Protein AF-H9X0B1-F1 (afdb_monomer)

Solvent-accessible surface area (backbone atoms only — not comparable to full-atom values): 4866 Å² total; per-residue (Å²): 102,64,69,59,52,52,52,55,49,51,50,43,52,53,39,39,74,73,68,77,46,88,70,89,82,87,77,91,79,81,78,91,64,37,94,45,96,85,42,86,50,79,92,56,62,67,67,59,52,52,60,52,58,80,60,40,48,66,62,54,48,51,51,53,31,44,78,67,72,73,46,60,98,89,111

Radius of gyration: 17.0 Å; Cα contacts (8 Å, |Δi|>4): 35; chains: 1; bounding box: 38×37×38 Å

Sequence (75 aa):
DVLKVREVAKEAVARARRGDGPTLVECETYRFRGHSLADPDELRDPAEKAHYAARDPIVSLKKYLIENNLATETD

Organism: Pinus taeda (NCBI:txid3352)

Foldseek 3Di:
DVVVVVVVVVVQVVCVVVVVDHDDDDDDADDLQAPDPPGRCVVDDPVVSVVRVVVPVVVVVVVVCVVVVVDDPVD

pLDDT: mean 95.84, std 3.17, range [82.75, 98.75]

Mean predicted aligned error: 3.19 Å

Secondary structure (DSSP, 8-state):
-HHHHHHHHHHHHHHHHTTS------------S-SSTT---TTS-HHHHHHHHTT-HHHHHHHHHHHTTSS-TT-

InterPro domains:
  IPR001017 Dehydrogenase, E1 component [PF00676] (1-73)
  IPR029061 Thiamin diphosphate-binding fold [SSF52518] (1-74)
  IPR050642 Pyruvate Dehydrogenase E1 Alpha Subunit [PTHR11516] (1-74)

Structure (mmCIF, N/CA/C/O backbone):
data_AF-H9X0B1-F1
#
_entry.id   AF-H9X0B1-F1
#
loop_
_atom_site.group_PDB
_atom_site.id
_atom_site.type_symbol
_atom_site.label_atom_id
_atom_site.label_alt_id
_atom_site.label_comp_id
_atom_site.label_asym_id
_atom_site.label_entity_id
_atom_site.label_seq_id
_atom_site.pdbx_PDB_ins_code
_atom_site.Cartn_x
_atom_site.Cartn_y
_atom_site.Cartn_z
_atom_site.occupancy
_atom_site.B_iso_or_equiv
_atom_site.auth_seq_id
_atom_site.auth_comp_id
_atom_site.auth_asym_id
_atom_site.auth_atom_id
_atom_site.pdbx_PDB_model_num
ATOM 1 N N . ASP A 1 1 ? -5.181 1.500 -3.086 1.00 94.44 1 ASP A N 1
ATOM 2 C CA . ASP A 1 1 ? -6.556 0.952 -3.083 1.00 94.44 1 ASP A CA 1
ATOM 3 C C . ASP A 1 1 ? -6.490 -0.574 -3.050 1.00 94.44 1 ASP A C 1
ATOM 5 O O . ASP A 1 1 ? -5.847 -1.165 -3.911 1.00 94.44 1 ASP A O 1
ATOM 9 N N . VAL A 1 2 ? -7.118 -1.210 -2.055 1.00 97.31 2 VAL A N 1
ATOM 10 C CA . VAL A 1 2 ? -7.087 -2.675 -1.882 1.00 97.31 2 VAL A CA 1
ATOM 11 C C . VAL A 1 2 ? -7.823 -3.414 -3.003 1.00 97.31 2 VAL A C 1
ATOM 13 O O . VAL A 1 2 ? -7.355 -4.457 -3.467 1.00 97.31 2 VAL A O 1
ATOM 16 N N . LEU A 1 3 ? -8.957 -2.887 -3.470 1.00 97.31 3 LEU A N 1
ATOM 17 C CA . LEU A 1 3 ? -9.750 -3.525 -4.519 1.00 97.31 3 LEU A CA 1
ATOM 18 C C . LEU A 1 3 ? -9.013 -3.471 -5.855 1.00 97.31 3 LEU A C 1
ATOM 20 O O . LEU A 1 3 ? -8.970 -4.484 -6.558 1.00 97.31 3 LEU A O 1
ATOM 24 N N . LYS A 1 4 ? -8.356 -2.342 -6.158 1.00 97.69 4 LYS A N 1
ATOM 25 C CA . LYS A 1 4 ? -7.563 -2.217 -7.387 1.00 97.69 4 LYS A CA 1
ATOM 26 C C . LYS A 1 4 ? -6.343 -3.135 -7.387 1.00 97.69 4 LYS A C 1
ATOM 28 O O . LYS A 1 4 ? -6.097 -3.819 -8.377 1.00 97.69 4 LYS A O 1
ATOM 33 N N . VAL A 1 5 ? -5.623 -3.217 -6.265 1.00 98.12 5 VAL A N 1
ATOM 34 C CA . VAL A 1 5 ? -4.500 -4.161 -6.116 1.00 98.12 5 VAL A CA 1
ATOM 35 C C . VAL A 1 5 ? -4.977 -5.601 -6.321 1.00 98.12 5 VAL A C 1
ATOM 37 O O . VAL A 1 5 ? -4.343 -6.355 -7.056 1.00 98.12 5 VAL A O 1
ATOM 40 N N . ARG A 1 6 ? -6.127 -5.985 -5.749 1.00 98.25 6 ARG A N 1
ATOM 41 C CA . ARG A 1 6 ? -6.713 -7.321 -5.949 1.00 98.25 6 ARG A CA 1
ATOM 42 C C . ARG A 1 6 ? -7.066 -7.596 -7.411 1.00 98.25 6 ARG A C 1
ATOM 44 O O . ARG A 1 6 ? -6.855 -8.713 -7.876 1.00 98.25 6 ARG A O 1
ATOM 51 N N . GLU A 1 7 ? -7.647 -6.628 -8.109 1.00 98.50 7 GLU A N 1
ATOM 52 C CA . GLU A 1 7 ? -7.999 -6.743 -9.529 1.00 98.50 7 GLU A CA 1
ATOM 53 C C . GLU A 1 7 ? -6.751 -6.992 -10.390 1.00 98.50 7 GLU A C 1
ATOM 55 O O . GLU A 1 7 ? -6.677 -8.011 -11.076 1.00 98.50 7 GLU A O 1
ATOM 60 N N . VAL A 1 8 ? -5.736 -6.129 -10.268 1.00 98.56 8 VAL A N 1
ATOM 61 C CA . VAL A 1 8 ? -4.481 -6.229 -11.035 1.00 98.56 8 VAL A CA 1
ATOM 62 C C . VAL A 1 8 ? -3.729 -7.519 -10.698 1.00 98.56 8 VAL A C 1
ATOM 64 O O . VAL A 1 8 ? -3.250 -8.219 -11.590 1.00 98.56 8 VAL A O 1
ATOM 67 N N . ALA A 1 9 ? -3.675 -7.895 -9.418 1.00 98.56 9 ALA A N 1
ATOM 68 C CA . ALA A 1 9 ? -3.047 -9.143 -8.998 1.00 98.56 9 ALA A CA 1
ATOM 69 C C . ALA A 1 9 ? -3.755 -10.370 -9.593 1.00 98.56 9 ALA A C 1
ATOM 71 O O . ALA A 1 9 ? -3.091 -11.308 -10.033 1.00 98.56 9 ALA A O 1
ATOM 72 N N . LYS A 1 10 ? -5.094 -10.377 -9.651 1.00 98.75 10 LYS A N 1
ATOM 73 C CA . LYS A 1 10 ? -5.850 -11.472 -10.280 1.00 98.75 10 LYS A CA 1
ATOM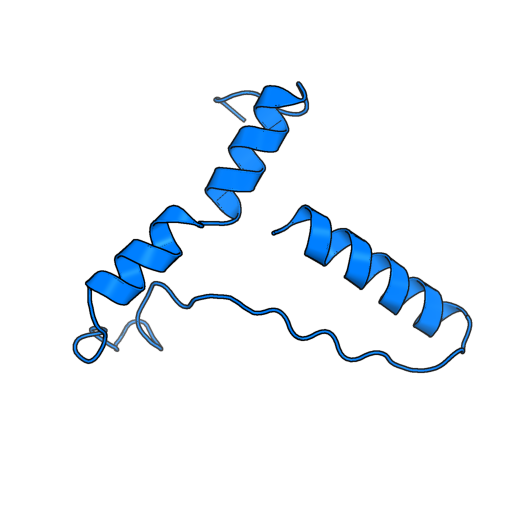 74 C C . LYS A 1 10 ? -5.502 -11.629 -11.755 1.00 98.75 10 LYS A C 1
ATOM 76 O O . LYS A 1 10 ? -5.324 -12.760 -12.205 1.00 98.75 10 LYS A O 1
ATOM 81 N N . GLU A 1 11 ? -5.397 -10.526 -12.486 1.00 98.62 11 GLU A N 1
ATOM 82 C CA . GLU A 1 11 ? -5.016 -10.543 -13.897 1.00 98.62 11 GLU A CA 1
ATOM 83 C C . GLU A 1 11 ? -3.585 -11.061 -14.088 1.00 98.62 11 GLU A C 1
ATOM 85 O O . GLU A 1 11 ? -3.369 -12.001 -14.857 1.00 98.62 11 GLU A O 1
ATOM 90 N N . ALA A 1 12 ? -2.625 -10.518 -13.333 1.00 98.69 12 ALA A N 1
ATOM 91 C CA . ALA A 1 12 ? -1.226 -10.939 -13.375 1.00 98.69 12 ALA A CA 1
ATOM 92 C C . ALA A 1 12 ? -1.069 -12.440 -13.072 1.00 98.69 12 ALA A C 1
ATOM 94 O O . ALA A 1 12 ? -0.364 -13.158 -13.785 1.00 98.69 12 ALA A O 1
ATOM 95 N N . VAL A 1 13 ? -1.784 -12.941 -12.059 1.00 98.75 13 VAL A N 1
ATOM 96 C CA . VAL A 1 13 ? -1.799 -14.367 -11.705 1.00 98.75 13 VAL A CA 1
ATOM 97 C C . VAL A 1 13 ? -2.435 -15.210 -12.811 1.00 98.75 13 VAL A C 1
ATOM 99 O O . VAL A 1 13 ? -1.910 -16.274 -13.141 1.00 98.75 13 VAL A O 1
ATOM 102 N N . ALA A 1 14 ? -3.550 -14.767 -13.398 1.00 98.75 14 ALA A N 1
ATOM 103 C CA . ALA A 1 14 ? -4.196 -15.485 -14.494 1.00 98.75 14 ALA A CA 1
ATOM 104 C C . ALA A 1 14 ? -3.279 -15.584 -15.722 1.00 98.75 14 ALA A C 1
ATOM 106 O O . ALA A 1 14 ? -3.164 -16.661 -16.305 1.00 98.75 14 ALA A O 1
ATOM 107 N N . ARG A 1 15 ? -2.583 -14.495 -16.072 1.00 98.69 15 ARG A N 1
ATOM 108 C CA . ARG A 1 15 ? -1.586 -14.459 -17.148 1.00 98.69 15 ARG A CA 1
ATOM 109 C C . ARG A 1 15 ? -0.452 -15.456 -16.902 1.00 98.69 15 ARG A C 1
ATOM 111 O O . ARG A 1 15 ? -0.183 -16.296 -17.758 1.00 98.69 15 ARG A O 1
ATOM 118 N N . ALA A 1 16 ? 0.141 -15.432 -15.708 1.00 98.69 16 ALA A N 1
ATOM 119 C CA . ALA A 1 16 ? 1.204 -16.364 -15.340 1.00 98.69 16 ALA A CA 1
ATOM 120 C C . ALA A 1 16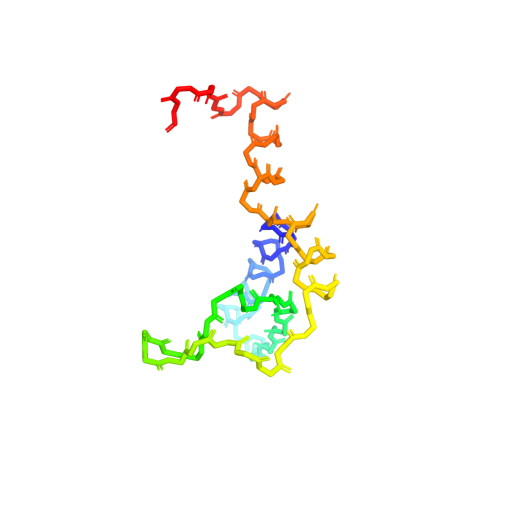 ? 0.743 -17.832 -15.425 1.00 98.69 16 ALA A C 1
ATOM 122 O O . ALA A 1 16 ? 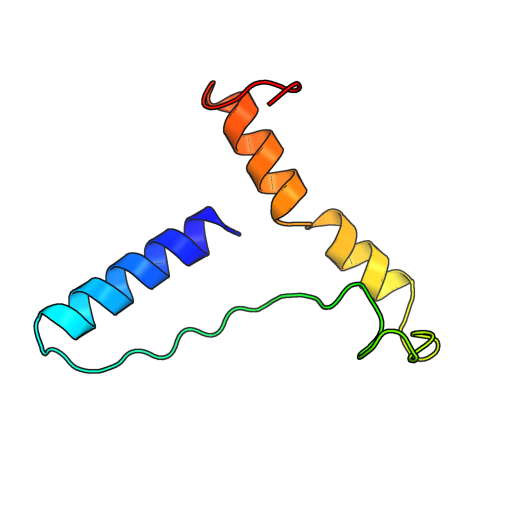1.453 -18.675 -15.970 1.00 98.69 16 ALA A O 1
ATOM 123 N N . ARG A 1 17 ? -0.473 -18.140 -14.951 1.00 98.62 17 ARG A N 1
ATOM 124 C CA . ARG A 1 17 ? -1.037 -19.503 -14.972 1.00 98.62 17 ARG A CA 1
ATOM 125 C C . ARG A 1 17 ? -1.324 -20.041 -16.372 1.00 98.62 17 ARG A C 1
ATOM 127 O O . ARG A 1 17 ? -1.270 -21.251 -16.555 1.00 98.62 17 ARG A O 1
ATOM 134 N N . ARG A 1 18 ? -1.627 -19.178 -17.344 1.00 98.69 18 ARG A N 1
ATOM 135 C CA . ARG A 1 18 ? -1.802 -19.585 -18.749 1.00 98.69 18 ARG A CA 1
ATOM 136 C C . ARG A 1 18 ? -0.479 -19.802 -19.488 1.00 98.69 18 ARG A C 1
ATOM 138 O O . ARG A 1 18 ? -0.502 -20.278 -20.614 1.00 98.69 18 ARG A O 1
ATOM 145 N N . GLY A 1 19 ? 0.657 -19.484 -18.864 1.00 98.62 19 GLY A N 1
ATOM 146 C CA . GLY A 1 19 ? 1.973 -19.575 -19.499 1.00 98.62 19 GLY A CA 1
ATOM 147 C C . GLY A 1 19 ? 2.353 -18.341 -20.321 1.00 98.62 19 GLY A C 1
ATOM 148 O O . GLY A 1 19 ? 3.377 -18.353 -20.994 1.00 98.62 19 GLY A O 1
ATOM 149 N N . ASP A 1 20 ? 1.588 -17.251 -20.224 1.00 98.75 20 ASP A N 1
ATOM 150 C CA . ASP A 1 20 ? 1.789 -16.036 -21.026 1.00 98.75 20 ASP A CA 1
ATOM 151 C C . ASP A 1 20 ? 2.965 -15.164 -20.524 1.00 98.75 20 ASP A C 1
ATOM 153 O O . ASP A 1 20 ? 3.222 -14.090 -21.071 1.00 98.75 20 ASP A O 1
ATOM 157 N N . GLY A 1 21 ? 3.668 -15.596 -19.469 1.00 98.50 21 GLY A N 1
ATOM 158 C CA . GLY A 1 21 ? 4.845 -14.941 -18.888 1.00 98.50 21 GLY A CA 1
ATOM 159 C C . GLY A 1 21 ? 4.588 -14.159 -17.584 1.00 98.50 21 GLY A C 1
ATOM 160 O O . GLY A 1 21 ? 3.447 -14.049 -17.128 1.00 98.50 21 GLY A O 1
ATOM 161 N N . PRO A 1 22 ? 5.654 -13.622 -16.956 1.00 98.31 22 PRO A N 1
ATOM 162 C CA . PRO A 1 22 ? 5.580 -12.910 -15.679 1.00 98.31 22 PRO A CA 1
ATOM 163 C C . PRO A 1 22 ? 5.150 -11.446 -15.839 1.00 98.31 22 PRO A C 1
ATOM 165 O O . PRO A 1 22 ? 5.432 -10.819 -16.862 1.00 98.31 22 PRO A O 1
ATOM 168 N N . THR A 1 23 ? 4.524 -10.888 -14.802 1.00 98.62 23 THR A N 1
ATOM 169 C CA . THR A 1 23 ? 4.131 -9.471 -14.709 1.00 98.62 23 THR A CA 1
ATOM 170 C C . THR A 1 23 ? 4.743 -8.854 -13.450 1.00 98.62 23 THR A C 1
ATOM 172 O O . THR A 1 23 ? 4.671 -9.460 -12.381 1.00 98.62 23 THR A O 1
ATOM 175 N N . LEU A 1 24 ? 5.312 -7.650 -13.563 1.00 98.31 24 LEU A N 1
ATOM 176 C CA . LEU A 1 24 ? 5.695 -6.818 -12.418 1.00 98.31 24 LEU A CA 1
ATOM 177 C C . LEU A 1 24 ? 4.521 -5.904 -12.049 1.00 98.31 24 LEU A C 1
ATOM 179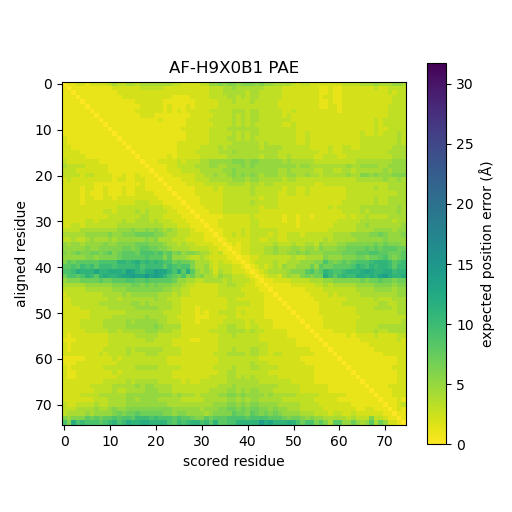 O O . LEU A 1 24 ? 3.953 -5.257 -12.925 1.00 98.31 24 LEU A O 1
ATOM 183 N N . VAL A 1 25 ? 4.172 -5.843 -10.764 1.00 97.94 25 VAL A N 1
ATOM 184 C CA . VAL A 1 25 ? 3.147 -4.931 -10.238 1.00 97.94 25 VAL A CA 1
ATOM 185 C C . VAL A 1 25 ? 3.804 -4.009 -9.219 1.00 97.94 25 VAL A C 1
ATOM 187 O O . VAL A 1 25 ? 4.205 -4.459 -8.146 1.00 97.94 25 VAL A O 1
ATOM 190 N N . GLU A 1 26 ? 3.911 -2.726 -9.549 1.00 98.25 26 GLU A N 1
ATOM 191 C CA . GLU A 1 26 ? 4.359 -1.696 -8.613 1.00 98.25 26 GLU A CA 1
ATOM 192 C C . GLU A 1 26 ? 3.183 -1.256 -7.735 1.00 98.25 26 GLU A C 1
ATOM 194 O O . GLU A 1 26 ? 2.174 -0.747 -8.221 1.00 98.25 26 GLU A O 1
ATOM 199 N N . CYS A 1 27 ? 3.294 -1.499 -6.429 1.00 96.88 27 CYS A N 1
ATOM 200 C CA . CYS A 1 27 ? 2.297 -1.065 -5.456 1.00 96.88 27 CYS A CA 1
ATOM 201 C C . CYS A 1 27 ? 2.781 0.208 -4.762 1.00 96.88 27 CYS A C 1
ATOM 203 O O . CYS A 1 27 ? 3.467 0.134 -3.742 1.00 96.88 27 CYS A O 1
ATOM 205 N N . GLU A 1 28 ? 2.397 1.366 -5.292 1.00 95.69 28 GLU A N 1
ATOM 206 C CA . GLU A 1 28 ? 2.656 2.646 -4.634 1.00 95.69 28 GLU A CA 1
ATOM 207 C C . GLU A 1 28 ? 1.925 2.707 -3.283 1.00 95.69 28 GLU A C 1
ATOM 209 O O . GLU A 1 28 ? 0.700 2.573 -3.194 1.00 95.69 28 GLU A O 1
ATOM 214 N N . THR A 1 29 ? 2.694 2.855 -2.205 1.00 95.75 29 THR A N 1
ATOM 215 C CA . THR A 1 29 ? 2.191 2.844 -0.829 1.00 95.75 29 THR A CA 1
ATOM 216 C C . THR A 1 29 ? 3.089 3.666 0.089 1.00 95.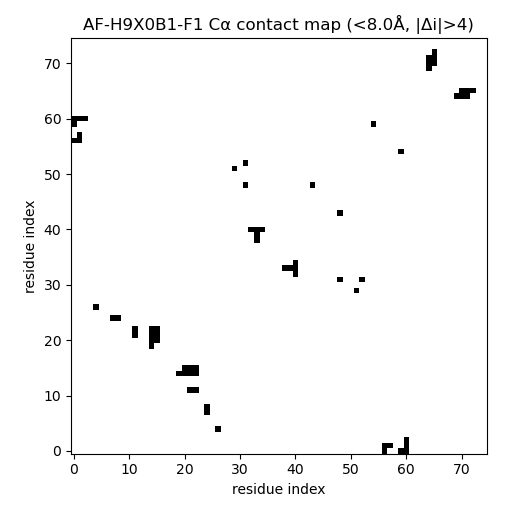75 29 THR A C 1
ATOM 218 O O . THR A 1 29 ? 4.141 4.155 -0.319 1.00 95.75 29 THR A O 1
ATOM 221 N N . TYR A 1 30 ? 2.681 3.803 1.350 1.00 95.44 30 TYR A N 1
ATOM 222 C CA . TYR A 1 30 ? 3.355 4.642 2.326 1.00 95.44 30 TYR A CA 1
ATOM 223 C C . TYR A 1 30 ? 3.742 3.898 3.606 1.00 95.44 30 TYR A C 1
ATOM 225 O O . TYR A 1 30 ? 2.947 3.170 4.203 1.00 95.44 30 TYR A O 1
ATOM 233 N N . ARG A 1 31 ? 4.976 4.124 4.072 1.00 94.00 31 ARG A N 1
ATOM 234 C CA . ARG A 1 31 ? 5.505 3.554 5.320 1.00 94.00 31 ARG A CA 1
ATOM 235 C C . ARG A 1 31 ? 5.242 4.505 6.485 1.00 94.00 31 ARG A C 1
ATOM 237 O O . ARG A 1 31 ? 6.062 5.373 6.760 1.00 94.00 31 ARG A O 1
ATOM 244 N N . PHE A 1 32 ? 4.151 4.306 7.219 1.00 91.50 32 PHE A N 1
ATOM 245 C CA . PHE A 1 32 ? 3.729 5.216 8.298 1.00 91.50 32 PHE A CA 1
ATOM 246 C C . PHE A 1 32 ? 4.656 5.291 9.523 1.00 91.50 32 PHE A C 1
ATOM 248 O O . PHE A 1 32 ? 4.652 6.298 10.234 1.00 91.50 32 PHE A O 1
ATOM 255 N N . ARG A 1 33 ? 5.420 4.230 9.795 1.00 90.62 33 ARG A N 1
ATOM 256 C CA . ARG A 1 33 ? 6.360 4.146 10.927 1.00 90.62 33 ARG A CA 1
ATOM 257 C C . ARG A 1 33 ? 7.805 4.290 10.448 1.00 90.62 33 ARG A C 1
ATOM 259 O O . ARG A 1 33 ? 8.030 4.405 9.242 1.00 90.62 33 ARG A O 1
ATOM 266 N N . GLY A 1 34 ? 8.755 4.270 11.381 1.00 92.38 34 GLY A N 1
ATOM 267 C CA . GLY A 1 34 ? 10.187 4.171 11.095 1.00 92.38 34 GLY A CA 1
ATOM 268 C C . GLY A 1 34 ? 10.552 2.920 10.282 1.00 92.38 34 GLY A C 1
ATOM 269 O O . GLY A 1 34 ? 9.726 2.031 10.060 1.00 92.38 34 GLY A O 1
ATOM 270 N N . HIS A 1 35 ? 11.793 2.855 9.801 1.00 92.81 35 HIS A N 1
ATOM 271 C CA . HIS A 1 35 ? 12.328 1.713 9.050 1.00 92.81 35 HIS A CA 1
ATOM 272 C C . HIS A 1 35 ? 12.315 0.436 9.885 1.00 92.81 35 HIS A C 1
ATOM 274 O O . HIS A 1 35 ? 12.078 -0.654 9.370 1.00 92.81 35 HIS A O 1
ATOM 280 N N . SER A 1 36 ? 12.549 0.597 11.182 1.00 93.69 36 SER A N 1
ATOM 281 C CA . SER A 1 36 ? 12.532 -0.446 12.193 1.00 93.69 36 SER A CA 1
ATOM 282 C C . SER A 1 36 ? 11.935 0.110 13.489 1.00 93.69 36 SER A C 1
ATOM 284 O O . SER A 1 36 ? 11.601 1.290 13.574 1.00 93.69 36 SER A O 1
ATOM 286 N N . LEU A 1 37 ? 11.827 -0.730 14.521 1.00 90.06 37 LEU A N 1
ATOM 287 C CA . LEU A 1 37 ? 11.403 -0.294 15.858 1.00 90.06 37 LEU A CA 1
ATOM 288 C C . LEU A 1 37 ? 12.399 0.663 16.533 1.00 90.06 37 LEU A C 1
ATOM 290 O O . LEU A 1 37 ? 12.014 1.363 17.461 1.00 90.06 37 LEU A O 1
ATOM 294 N N . ALA A 1 38 ? 13.660 0.676 16.090 1.00 94.50 38 ALA A N 1
ATOM 295 C CA . ALA A 1 38 ? 14.700 1.551 16.625 1.00 94.50 38 ALA A CA 1
ATOM 296 C C . ALA A 1 38 ? 14.796 2.896 15.883 1.00 94.50 38 ALA A C 1
ATOM 298 O O . ALA A 1 38 ? 15.526 3.776 16.324 1.00 94.50 38 ALA A O 1
ATOM 299 N N . ASP A 1 39 ? 14.100 3.044 14.751 1.00 93.06 39 ASP A N 1
ATOM 300 C CA . ASP A 1 39 ? 14.088 4.278 13.966 1.00 93.06 39 ASP A CA 1
ATOM 301 C C . ASP A 1 39 ? 13.008 5.228 14.515 1.00 93.06 39 ASP A C 1
ATOM 303 O O . ASP A 1 39 ? 11.817 4.897 14.427 1.00 93.06 39 ASP A O 1
ATOM 307 N N . PRO A 1 40 ? 13.392 6.397 15.064 1.00 88.94 40 PRO A N 1
ATOM 308 C CA . PRO A 1 40 ? 12.448 7.352 15.632 1.00 88.94 40 PRO A CA 1
ATOM 309 C C . PRO A 1 40 ? 11.647 8.126 14.567 1.00 88.94 40 PRO A C 1
ATOM 311 O O . PRO A 1 40 ? 10.725 8.853 14.926 1.00 88.94 40 PRO A O 1
ATOM 314 N N . ASP A 1 41 ? 11.935 7.944 13.269 1.00 89.69 41 ASP A N 1
ATOM 315 C CA . ASP A 1 41 ? 11.226 8.571 12.140 1.00 89.69 41 ASP A CA 1
ATOM 316 C C . ASP A 1 41 ? 11.334 10.112 12.108 1.00 89.69 41 ASP A C 1
ATOM 318 O O . ASP A 1 41 ? 10.454 10.795 11.589 1.00 89.69 41 ASP A O 1
ATOM 322 N N . GLU A 1 42 ? 12.423 10.665 12.654 1.00 87.88 42 GLU A N 1
ATOM 323 C CA . GLU A 1 42 ? 12.619 12.115 12.855 1.00 87.88 42 GLU A CA 1
ATOM 324 C C . GLU A 1 42 ? 12.876 12.905 11.565 1.00 87.88 42 GLU A C 1
ATOM 326 O O . GLU A 1 42 ? 12.619 14.104 11.509 1.00 87.88 42 GLU A O 1
ATOM 331 N N . LEU A 1 43 ? 13.383 12.250 10.518 1.00 88.31 43 LEU A N 1
ATOM 332 C CA . LEU A 1 43 ? 13.774 12.916 9.268 1.00 88.31 43 LEU A CA 1
ATOM 333 C C . LEU A 1 43 ? 12.604 13.160 8.307 1.00 88.31 43 LEU A C 1
ATOM 335 O O . LEU A 1 43 ? 12.807 13.696 7.218 1.00 88.31 43 LEU A O 1
ATOM 339 N N . ARG A 1 44 ? 11.395 12.721 8.660 1.00 90.94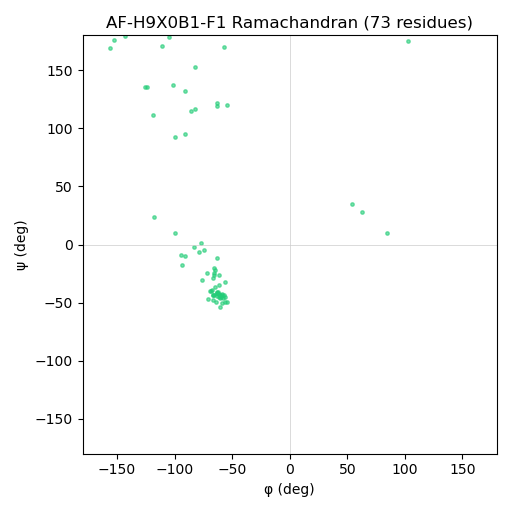 44 ARG A N 1
ATOM 340 C CA . ARG A 1 44 ? 10.249 12.732 7.755 1.00 90.94 44 ARG A CA 1
ATOM 341 C C . ARG A 1 44 ? 9.318 13.900 8.036 1.00 90.94 44 ARG A C 1
ATOM 343 O O . ARG A 1 44 ? 8.969 14.155 9.185 1.00 90.94 44 ARG A O 1
ATOM 350 N N . ASP A 1 45 ? 8.851 14.545 6.970 1.00 94.31 45 ASP A N 1
ATOM 351 C CA . ASP A 1 45 ? 7.894 15.642 7.070 1.00 94.31 45 ASP A CA 1
ATOM 352 C C . ASP A 1 45 ? 6.551 15.156 7.669 1.00 94.31 45 ASP A C 1
ATOM 354 O O . ASP A 1 45 ? 5.897 14.260 7.114 1.00 94.31 45 ASP A O 1
ATOM 358 N N . PRO A 1 46 ? 6.092 15.742 8.792 1.00 92.88 46 PRO A N 1
ATOM 359 C CA . PRO A 1 46 ? 4.773 15.457 9.346 1.00 92.88 46 PRO A CA 1
ATOM 360 C C . PRO A 1 46 ? 3.619 15.704 8.361 1.00 92.88 46 PRO A C 1
ATOM 362 O O . PRO A 1 46 ? 2.620 14.981 8.407 1.00 92.88 46 PRO A O 1
ATOM 365 N N . ALA A 1 47 ? 3.740 16.686 7.462 1.00 95.81 47 ALA A N 1
ATOM 366 C CA . ALA A 1 47 ? 2.719 17.000 6.466 1.00 95.81 47 ALA A CA 1
ATOM 367 C C . ALA A 1 47 ? 2.581 15.884 5.421 1.00 95.81 47 ALA A C 1
ATOM 369 O O . ALA A 1 47 ? 1.461 15.505 5.067 1.00 95.81 47 ALA A O 1
ATOM 370 N N . GLU A 1 48 ? 3.698 15.293 4.991 1.00 95.19 48 GLU A N 1
ATOM 371 C CA . GLU A 1 48 ? 3.700 14.115 4.119 1.00 95.19 48 GLU A CA 1
ATOM 372 C C . GLU A 1 48 ? 2.991 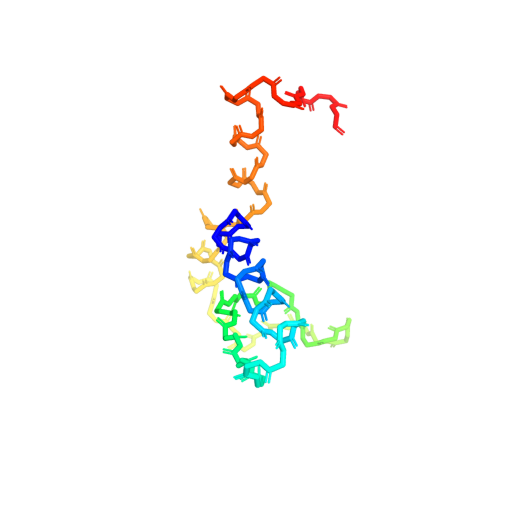12.937 4.804 1.00 95.19 48 GLU A C 1
ATOM 374 O O . GLU A 1 48 ? 2.095 12.315 4.228 1.00 95.19 48 GLU A O 1
ATOM 379 N N . LYS A 1 49 ? 3.299 12.675 6.083 1.00 94.12 49 LYS A N 1
ATOM 380 C CA . LYS A 1 49 ? 2.625 11.614 6.854 1.00 94.12 49 LYS A CA 1
ATOM 381 C C . LYS A 1 49 ? 1.120 11.843 6.954 1.00 94.12 49 LYS A C 1
ATOM 383 O O . LYS A 1 49 ? 0.358 10.900 6.744 1.00 94.12 49 LYS A O 1
ATOM 388 N N . ALA A 1 50 ? 0.690 13.067 7.250 1.00 95.12 50 ALA A N 1
ATOM 389 C CA . ALA A 1 50 ? -0.727 13.409 7.339 1.00 95.12 50 ALA A CA 1
ATOM 390 C C . ALA A 1 50 ? -1.447 13.227 5.991 1.00 95.12 50 ALA A C 1
ATOM 392 O O . ALA A 1 50 ? -2.549 12.678 5.944 1.00 95.12 50 ALA A O 1
ATOM 393 N N . HIS A 1 51 ? -0.798 13.621 4.893 1.00 96.06 51 HIS A N 1
ATOM 394 C CA . HIS A 1 51 ? -1.319 13.468 3.539 1.00 96.06 51 HIS A CA 1
ATOM 395 C C . HIS A 1 51 ? -1.622 12.007 3.183 1.00 96.06 51 HIS A C 1
ATOM 397 O O . HIS A 1 51 ? -2.700 11.704 2.668 1.00 96.06 51 HIS A O 1
ATOM 403 N N . TYR A 1 52 ? -0.699 11.091 3.489 1.00 96.12 52 TYR A N 1
ATOM 404 C CA . TYR A 1 52 ? -0.910 9.662 3.252 1.00 96.12 52 TYR A CA 1
ATOM 405 C C . TYR A 1 52 ? -1.837 9.012 4.282 1.00 96.12 52 TYR A C 1
ATOM 407 O O . TYR A 1 52 ? -2.570 8.091 3.929 1.00 96.12 52 TYR A O 1
ATOM 415 N N . ALA A 1 53 ? -1.869 9.499 5.526 1.00 94.94 53 ALA A N 1
ATOM 416 C CA . ALA A 1 53 ? -2.765 8.973 6.560 1.00 94.94 53 ALA A CA 1
ATOM 417 C C . ALA A 1 53 ? -4.239 9.216 6.207 1.00 94.94 53 ALA A C 1
ATOM 419 O O . ALA A 1 53 ? -5.076 8.337 6.395 1.00 94.94 53 ALA A O 1
ATOM 420 N N . ALA A 1 54 ? -4.552 10.361 5.591 1.00 95.88 54 ALA A N 1
ATOM 421 C CA . ALA A 1 54 ? -5.885 10.647 5.054 1.00 95.88 54 ALA A CA 1
ATOM 422 C C . ALA A 1 54 ? -6.317 9.687 3.924 1.00 95.88 54 ALA A C 1
ATOM 424 O O . ALA A 1 54 ? -7.480 9.678 3.527 1.00 95.88 54 ALA A O 1
ATOM 425 N N . ARG A 1 55 ? -5.386 8.885 3.394 1.00 95.00 55 ARG A N 1
ATOM 426 C CA . ARG A 1 55 ? -5.592 7.921 2.308 1.00 95.00 55 ARG A CA 1
ATOM 427 C C . ARG A 1 55 ? -5.314 6.487 2.745 1.00 95.00 55 ARG A C 1
ATOM 429 O O . ARG A 1 55 ? -5.005 5.643 1.904 1.00 95.00 55 ARG A O 1
ATOM 436 N N . ASP A 1 56 ? -5.408 6.209 4.045 1.00 96.44 56 ASP A N 1
ATOM 437 C CA . ASP A 1 56 ? -5.187 4.868 4.576 1.00 96.44 56 ASP A CA 1
ATOM 438 C C . ASP A 1 56 ? -6.103 3.847 3.854 1.00 96.44 56 ASP A C 1
ATOM 440 O O . ASP A 1 56 ? -7.341 3.975 3.874 1.00 96.44 56 ASP A O 1
ATOM 444 N N . PRO A 1 57 ? -5.522 2.834 3.178 1.00 96.69 57 PRO A N 1
ATOM 445 C CA . PRO A 1 57 ? -6.292 1.840 2.445 1.00 96.69 57 PRO A CA 1
ATOM 446 C C . PRO A 1 57 ? -7.150 0.956 3.358 1.00 96.69 57 PRO A C 1
ATOM 448 O O . PRO A 1 57 ? -8.159 0.436 2.887 1.00 96.69 57 PRO A O 1
ATOM 451 N N . ILE A 1 58 ? -6.795 0.799 4.638 1.00 96.19 58 ILE A N 1
ATOM 452 C CA . ILE A 1 58 ? -7.578 0.031 5.615 1.00 96.19 58 ILE A CA 1
ATOM 453 C C . ILE A 1 58 ? -8.862 0.784 5.951 1.00 96.19 58 ILE A C 1
ATOM 455 O O . ILE A 1 58 ? -9.946 0.206 5.896 1.00 96.19 58 ILE A O 1
ATOM 459 N N . VAL A 1 59 ? -8.759 2.086 6.228 1.00 96.12 59 VAL A N 1
ATOM 460 C CA . VAL A 1 59 ? -9.924 2.941 6.511 1.00 96.12 59 VAL A CA 1
ATOM 461 C C . VAL A 1 59 ? -10.865 2.976 5.308 1.00 96.12 59 VAL A C 1
ATOM 463 O O . VAL A 1 59 ? -12.075 2.797 5.448 1.00 96.12 59 VAL A O 1
ATOM 466 N N . SER A 1 60 ? -10.301 3.144 4.110 1.00 96.19 60 SER A N 1
ATOM 467 C CA . SER A 1 60 ? -11.073 3.170 2.864 1.00 96.19 60 SER A CA 1
ATOM 468 C C . SER A 1 60 ? -11.773 1.833 2.592 1.00 96.19 60 SER A C 1
ATOM 470 O O . SER A 1 60 ? -12.944 1.816 2.215 1.00 96.19 60 SER A O 1
ATOM 472 N N . LEU A 1 61 ? -11.087 0.707 2.823 1.00 97.69 61 LEU A N 1
ATOM 473 C CA . LEU A 1 61 ? -11.676 -0.623 2.667 1.00 97.69 61 LEU A CA 1
ATOM 474 C C . LEU A 1 61 ? -12.776 -0.881 3.700 1.00 97.69 61 LEU A C 1
ATOM 476 O O . LEU A 1 61 ? -13.833 -1.379 3.326 1.00 97.69 61 LEU A O 1
ATOM 480 N N . LYS A 1 62 ? -12.562 -0.523 4.971 1.00 97.50 62 LYS A N 1
ATOM 481 C CA . LYS A 1 62 ? -13.580 -0.650 6.022 1.00 97.50 62 LYS A CA 1
ATOM 482 C C . LYS A 1 62 ? -14.867 0.066 5.620 1.00 97.50 62 LYS A C 1
ATOM 484 O O . LYS A 1 62 ? -15.938 -0.534 5.650 1.00 97.50 62 LYS A O 1
ATOM 489 N N . LYS A 1 63 ? -14.746 1.323 5.184 1.00 96.94 63 LYS A N 1
ATOM 490 C CA . LYS A 1 63 ? -15.881 2.112 4.696 1.00 96.94 63 LYS A CA 1
ATOM 491 C C . LYS A 1 63 ? -16.603 1.397 3.551 1.00 96.94 63 LYS A C 1
ATOM 493 O O . LYS A 1 63 ? -17.812 1.214 3.626 1.00 96.94 63 LYS A O 1
ATOM 498 N N . TYR A 1 64 ? -15.858 0.928 2.548 1.00 97.69 64 TYR A N 1
ATOM 499 C CA . TYR A 1 64 ? -16.422 0.165 1.435 1.00 97.69 64 TYR A CA 1
ATOM 500 C C . TYR A 1 64 ? -17.190 -1.082 1.905 1.00 97.69 64 TYR A C 1
ATOM 502 O O . TYR A 1 64 ? -18.294 -1.331 1.425 1.00 97.69 64 TYR A O 1
ATOM 510 N N . LEU A 1 65 ? -16.635 -1.861 2.838 1.00 98.31 65 LEU A N 1
ATOM 511 C CA . LEU A 1 65 ? -17.274 -3.081 3.336 1.00 98.31 65 LEU A CA 1
ATOM 512 C C . LEU A 1 65 ? -18.602 -2.783 4.040 1.00 98.31 65 LEU A C 1
ATOM 514 O O . LEU A 1 65 ? -19.592 -3.455 3.757 1.00 98.31 65 LEU A O 1
ATOM 518 N N . ILE A 1 66 ? -18.640 -1.759 4.896 1.00 98.31 66 ILE A N 1
ATOM 519 C CA . ILE A 1 66 ? -19.856 -1.351 5.612 1.00 98.31 66 ILE A CA 1
ATOM 520 C C . ILE A 1 66 ? -20.904 -0.802 4.634 1.00 98.31 66 ILE A C 1
ATOM 522 O O . ILE A 1 66 ? -22.052 -1.236 4.660 1.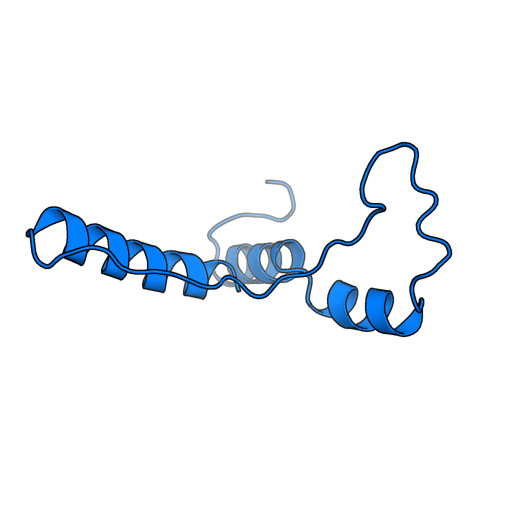00 98.31 66 ILE A O 1
ATOM 526 N N . GLU A 1 67 ? -20.514 0.094 3.720 1.00 97.88 67 GLU A N 1
ATOM 527 C CA . GLU A 1 67 ? -2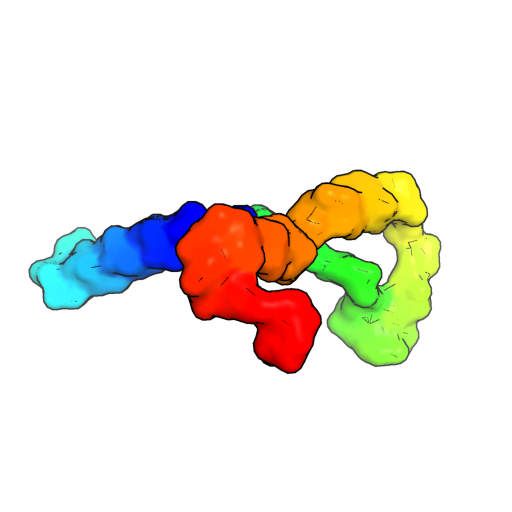1.424 0.688 2.724 1.00 97.88 67 GLU A CA 1
ATOM 528 C C . GLU A 1 67 ? -22.047 -0.355 1.783 1.00 97.88 67 GLU A C 1
ATOM 530 O O . GLU A 1 67 ? -23.148 -0.153 1.273 1.00 97.88 67 GLU A O 1
ATOM 535 N N . ASN A 1 68 ? -21.365 -1.484 1.570 1.00 98.00 68 ASN A N 1
ATOM 536 C CA . ASN A 1 68 ? -21.841 -2.583 0.731 1.00 98.00 68 ASN A CA 1
ATOM 537 C C . ASN A 1 68 ? -22.451 -3.745 1.535 1.00 98.00 68 ASN A C 1
ATOM 539 O O . ASN A 1 68 ? -22.735 -4.790 0.951 1.00 98.00 68 ASN A O 1
ATOM 543 N N . ASN A 1 69 ? -22.680 -3.582 2.845 1.00 97.75 69 ASN A N 1
ATOM 544 C CA . ASN A 1 69 ? -23.225 -4.617 3.738 1.00 97.75 69 ASN A CA 1
ATOM 545 C C . ASN A 1 69 ? -22.426 -5.936 3.709 1.00 97.75 69 ASN A C 1
ATOM 547 O O . ASN A 1 69 ? -22.992 -7.025 3.796 1.00 97.75 69 ASN A O 1
ATOM 551 N N . LEU A 1 70 ? -21.106 -5.841 3.546 1.00 97.81 70 LEU A N 1
ATOM 552 C CA . LEU A 1 70 ? -20.184 -6.980 3.539 1.00 97.81 70 LEU A CA 1
ATOM 553 C C . LEU A 1 70 ? -19.578 -7.251 4.923 1.00 97.81 70 LEU A C 1
ATOM 555 O O . LEU A 1 70 ? -19.039 -8.332 5.143 1.00 97.81 70 LEU A O 1
ATOM 559 N N . ALA A 1 71 ? -19.643 -6.266 5.819 1.00 97.62 71 ALA A N 1
ATOM 560 C CA . ALA A 1 71 ? -19.235 -6.336 7.216 1.00 97.62 71 ALA A CA 1
ATOM 561 C C . ALA A 1 71 ? -19.989 -5.266 8.024 1.00 97.62 71 ALA A C 1
ATOM 563 O O . ALA A 1 71 ? -20.617 -4.365 7.460 1.00 97.62 71 ALA A O 1
ATOM 564 N N . THR A 1 72 ? -19.900 -5.353 9.342 1.00 96.69 72 THR A N 1
ATOM 565 C CA . THR A 1 72 ? -20.433 -4.400 10.315 1.00 96.69 72 THR A CA 1
ATOM 566 C C . THR A 1 72 ? -19.300 -3.660 11.026 1.00 96.69 72 THR A C 1
ATOM 568 O O . THR A 1 72 ? -18.132 -4.003 10.894 1.00 96.69 72 THR A O 1
ATOM 571 N N . GLU A 1 73 ? -19.633 -2.624 11.797 1.00 95.00 73 GLU A N 1
ATOM 572 C CA . GLU A 1 73 ? -18.641 -1.858 12.571 1.00 95.00 73 GLU A CA 1
ATOM 573 C C . GLU A 1 73 ? -17.954 -2.689 13.671 1.00 95.00 73 GLU A C 1
ATOM 575 O O . GLU A 1 73 ? -16.873 -2.326 14.131 1.00 95.00 73 GLU A O 1
ATOM 580 N N . THR A 1 74 ? -18.593 -3.778 14.105 1.00 94.69 74 THR A N 1
ATOM 581 C CA . THR A 1 74 ? -18.108 -4.675 15.164 1.00 94.69 74 THR A CA 1
ATOM 582 C C . THR A 1 74 ? -17.327 -5.883 14.652 1.00 94.69 74 THR A C 1
ATOM 584 O O . THR A 1 74 ? -16.768 -6.602 15.479 1.00 94.69 74 THR A O 1
ATOM 587 N N . ASP A 1 75 ? -17.322 -6.115 13.336 1.00 82.75 75 ASP A N 1
ATOM 588 C CA . ASP A 1 75 ? -16.473 -7.128 12.693 1.00 82.75 75 ASP A CA 1
ATOM 589 C C . ASP A 1 75 ? -15.022 -6.629 12.577 1.00 82.75 75 ASP A C 1
ATOM 591 O O . ASP A 1 75 ? -14.100 -7.448 12.802 1.00 82.75 75 ASP A O 1
#

Nearest PDB structures (foldseek):
  7dr2-assembly1_cK  TM=2.560E-01  e=7.289E+00  Cyanophora paradoxa